Protein AF-A0A5M4EMD3-F1 (afdb_monomer_lite)

Foldseek 3Di:
DDPVVVVVVVVVVVVVVVVVVVVVVVVVVVVVVVVVVVVVVVVVVVVLVVVLVVLVVVLVVPDDPVLQVQQQVAQVSDDPVSNVSLVVSLVSQVVSLVVCCVVCPPVNPVVVSVVSNVVSPPGRHNVRVVVVVVVVVVVD

pLDDT: mean 89.01, std 9.08, range [44.12, 96.5]

Structure (mmCIF, N/CA/C/O backbone):
data_AF-A0A5M4EMD3-F1
#
_entry.id   AF-A0A5M4EMD3-F1
#
loop_
_atom_site.group_PDB
_atom_site.id
_atom_site.type_symbol
_atom_site.label_atom_id
_atom_site.label_alt_id
_atom_site.label_comp_id
_atom_site.label_asym_id
_atom_site.label_entity_id
_atom_site.label_seq_id
_atom_site.pdbx_PDB_ins_code
_atom_site.Cartn_x
_atom_site.Cartn_y
_atom_site.Cartn_z
_atom_site.occupancy
_atom_site.B_iso_or_equiv
_atom_site.auth_seq_id
_atom_site.auth_comp_id
_atom_site.auth_asym_id
_atom_site.auth_atom_id
_atom_site.pdbx_PDB_model_num
ATOM 1 N N . MET A 1 1 ? 32.247 -4.821 -63.453 1.00 60.44 1 MET A N 1
ATOM 2 C CA . MET A 1 1 ? 31.268 -5.041 -62.368 1.00 60.44 1 MET A CA 1
ATOM 3 C C . MET A 1 1 ? 30.077 -4.158 -62.670 1.00 60.44 1 MET A C 1
ATOM 5 O O . MET A 1 1 ? 30.292 -2.987 -62.954 1.00 60.44 1 MET A O 1
ATOM 9 N N . ASP A 1 2 ? 28.880 -4.735 -62.730 1.00 87.31 2 ASP A N 1
ATOM 10 C CA . ASP A 1 2 ? 27.683 -4.034 -63.196 1.00 87.31 2 ASP A CA 1
ATOM 11 C C . ASP A 1 2 ? 27.243 -2.962 -62.186 1.00 87.31 2 ASP A C 1
ATOM 13 O O . ASP A 1 2 ? 27.309 -3.181 -60.972 1.00 87.31 2 ASP A O 1
ATOM 17 N N . ILE A 1 3 ? 26.811 -1.797 -62.668 1.00 88.38 3 ILE A N 1
ATOM 18 C CA . ILE A 1 3 ? 26.471 -0.647 -61.813 1.00 88.38 3 ILE A CA 1
ATOM 19 C C . ILE A 1 3 ? 25.292 -0.961 -60.884 1.00 88.38 3 ILE A C 1
ATOM 21 O O . ILE A 1 3 ? 25.238 -0.486 -59.749 1.00 88.38 3 ILE A O 1
ATOM 25 N N . VAL A 1 4 ? 24.400 -1.843 -61.340 1.00 90.56 4 VAL A N 1
ATOM 26 C CA . VAL A 1 4 ? 23.263 -2.363 -60.574 1.00 90.56 4 VAL A CA 1
ATOM 27 C C . VAL A 1 4 ? 23.733 -3.135 -59.337 1.00 90.56 4 VAL A C 1
ATOM 29 O O . VAL A 1 4 ? 23.180 -2.956 -58.254 1.00 90.56 4 VAL A O 1
ATOM 32 N N . VAL A 1 5 ? 24.795 -3.936 -59.466 1.00 90.25 5 VAL A N 1
ATOM 33 C CA . VAL A 1 5 ? 25.355 -4.724 -58.355 1.00 90.25 5 VAL A CA 1
ATOM 34 C C . VAL A 1 5 ? 25.991 -3.806 -57.310 1.00 90.25 5 VAL A C 1
ATOM 36 O O . VAL A 1 5 ? 25.790 -3.995 -56.113 1.00 90.25 5 VAL A O 1
ATOM 39 N N . ILE A 1 6 ? 26.709 -2.768 -57.750 1.00 91.06 6 ILE A N 1
ATOM 40 C CA . ILE A 1 6 ? 27.308 -1.772 -56.847 1.00 91.06 6 ILE A CA 1
ATOM 41 C C . ILE A 1 6 ? 26.212 -1.019 -56.081 1.00 91.06 6 ILE A C 1
ATOM 43 O O . ILE A 1 6 ? 26.309 -0.872 -54.863 1.00 91.06 6 ILE A O 1
ATOM 47 N N . ALA A 1 7 ?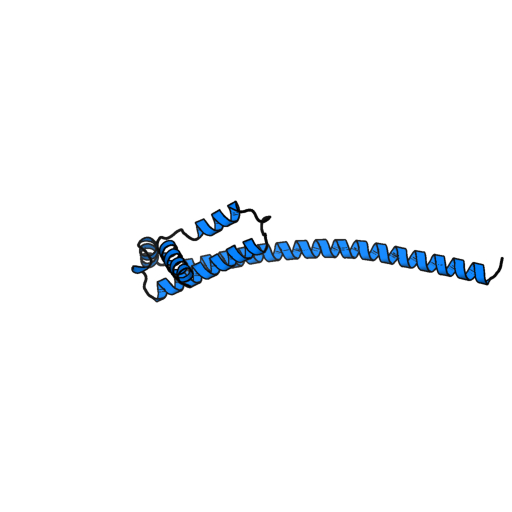 25.151 -0.588 -56.771 1.00 90.94 7 ALA A N 1
ATOM 48 C CA . ALA A 1 7 ? 24.028 0.110 -56.150 1.00 90.94 7 ALA A CA 1
ATOM 49 C C . ALA A 1 7 ? 23.335 -0.752 -55.081 1.00 90.94 7 ALA A C 1
ATOM 51 O O . ALA A 1 7 ? 23.110 -0.281 -53.968 1.00 90.94 7 ALA A O 1
ATOM 52 N N . GLN A 1 8 ? 23.073 -2.029 -55.375 1.00 90.62 8 GLN A N 1
ATOM 53 C CA . GLN A 1 8 ? 22.465 -2.957 -54.416 1.00 90.62 8 GLN A CA 1
ATOM 54 C C . GLN A 1 8 ? 23.337 -3.189 -53.177 1.00 90.62 8 GLN A C 1
ATOM 56 O O . GLN A 1 8 ? 22.811 -3.226 -52.065 1.00 90.62 8 GLN A O 1
ATOM 61 N N . LEU A 1 9 ? 24.660 -3.296 -53.341 1.00 93.38 9 LEU A N 1
ATOM 62 C CA . LEU A 1 9 ? 25.584 -3.428 -52.212 1.00 93.38 9 LEU A CA 1
ATOM 63 C C . LEU A 1 9 ? 25.576 -2.181 -51.320 1.00 93.38 9 LEU A C 1
ATOM 65 O O . LEU A 1 9 ? 25.521 -2.306 -50.098 1.00 93.38 9 LEU A O 1
ATOM 69 N N . VAL A 1 10 ? 25.574 -0.983 -51.913 1.00 94.06 10 VAL A N 1
ATOM 70 C CA . VAL A 1 10 ? 25.502 0.282 -51.162 1.00 94.06 10 VAL A CA 1
ATOM 71 C C . VAL A 1 10 ? 24.170 0.407 -50.423 1.00 94.06 10 VAL A C 1
ATOM 73 O O . VAL A 1 10 ? 24.160 0.759 -49.244 1.00 94.06 10 VAL A O 1
ATOM 76 N N . THR A 1 11 ? 23.050 0.071 -51.068 1.00 94.62 11 THR A N 1
ATOM 77 C CA . THR A 1 11 ? 21.735 0.069 -50.413 1.00 94.62 11 THR A CA 1
ATOM 78 C C . THR A 1 11 ? 21.680 -0.945 -49.272 1.00 94.62 11 THR A C 1
ATOM 80 O O . THR A 1 11 ? 21.245 -0.592 -48.180 1.00 94.62 11 THR A O 1
ATOM 83 N N . GLY A 1 12 ? 22.178 -2.169 -49.476 1.00 92.75 12 GLY A N 1
ATOM 84 C CA . GLY A 1 12 ? 22.233 -3.192 -48.430 1.00 92.75 12 GLY A CA 1
ATOM 85 C C . GLY A 1 12 ? 23.077 -2.759 -47.229 1.00 92.75 12 GLY A C 1
ATOM 86 O O . GLY A 1 12 ? 22.644 -2.905 -46.086 1.00 92.75 12 GLY A O 1
ATOM 87 N N . LEU A 1 13 ? 24.240 -2.146 -47.474 1.00 95.75 13 LEU A N 1
ATOM 88 C CA . LEU A 1 13 ? 25.080 -1.573 -46.418 1.00 95.75 13 LEU A CA 1
ATOM 89 C C . LEU A 1 13 ? 24.359 -0.450 -45.666 1.00 95.75 13 LEU A C 1
ATOM 91 O O . LEU A 1 13 ? 24.367 -0.441 -44.436 1.00 95.75 13 LEU A O 1
ATOM 95 N N . ALA A 1 14 ? 23.687 0.459 -46.377 1.00 94.75 14 ALA A N 1
ATOM 96 C CA . ALA A 1 14 ? 22.910 1.527 -45.753 1.00 94.75 14 ALA A CA 1
ATOM 97 C C . ALA A 1 14 ? 21.784 0.967 -44.866 1.00 94.75 14 ALA A C 1
ATOM 99 O O . ALA A 1 14 ? 21.612 1.413 -43.731 1.00 94.75 14 ALA A O 1
ATOM 100 N N . THR A 1 15 ? 21.063 -0.058 -45.333 1.00 96.12 15 THR A N 1
ATOM 101 C CA . THR A 1 15 ? 20.029 -0.735 -44.540 1.00 96.12 15 THR A CA 1
ATOM 102 C C . THR A 1 15 ? 20.608 -1.382 -43.283 1.00 96.12 15 THR A C 1
ATOM 104 O O . THR A 1 15 ? 20.030 -1.230 -42.209 1.00 96.12 15 THR A O 1
ATOM 107 N N . LEU A 1 16 ? 21.759 -2.056 -43.378 1.00 95.44 16 LEU A N 1
ATOM 108 C CA . LEU A 1 16 ? 22.410 -2.682 -42.222 1.00 95.44 16 LEU A CA 1
ATOM 109 C C . LEU A 1 16 ? 22.864 -1.657 -41.178 1.00 95.44 16 LEU A C 1
ATOM 111 O O . LEU A 1 16 ? 22.698 -1.891 -39.979 1.00 95.44 16 LEU A O 1
ATOM 115 N N . VAL A 1 17 ? 23.393 -0.512 -41.615 1.00 96.38 17 VAL A N 1
ATOM 116 C CA . VAL A 1 17 ? 23.772 0.583 -40.709 1.00 96.38 17 VAL A CA 1
ATOM 117 C C . VAL A 1 17 ? 22.544 1.108 -39.966 1.00 96.38 17 VAL A C 1
ATOM 119 O O . VAL A 1 17 ? 22.559 1.185 -38.737 1.00 96.38 17 VAL A O 1
ATOM 122 N N . VAL A 1 18 ? 21.457 1.405 -40.685 1.00 96.44 18 VAL A N 1
ATOM 123 C CA . VAL A 1 18 ? 20.213 1.894 -40.070 1.00 96.44 18 VAL A CA 1
ATOM 124 C C . VAL A 1 18 ? 19.632 0.858 -39.106 1.00 96.44 18 VAL A C 1
ATOM 126 O O . VAL A 1 18 ? 19.304 1.198 -37.971 1.00 96.44 18 VAL A O 1
ATOM 129 N N . ALA A 1 19 ? 19.566 -0.414 -39.508 1.00 96.50 19 ALA A N 1
ATOM 130 C CA . ALA A 1 19 ? 19.085 -1.496 -38.652 1.00 96.50 19 ALA A CA 1
ATOM 131 C C . ALA A 1 19 ? 19.918 -1.631 -37.366 1.00 96.50 19 ALA A C 1
ATOM 133 O O . ALA A 1 19 ? 19.358 -1.794 -36.282 1.00 96.50 19 ALA A O 1
ATOM 134 N N . SER A 1 20 ? 21.243 -1.497 -37.462 1.00 95.56 20 SER A N 1
ATOM 135 C CA . SER A 1 20 ? 22.139 -1.555 -36.299 1.00 95.56 20 SER A CA 1
ATOM 136 C C . SER A 1 20 ? 21.871 -0.410 -35.316 1.00 95.56 20 SER A C 1
ATOM 138 O O . SER A 1 20 ? 21.806 -0.633 -34.106 1.00 95.56 20 SER A O 1
ATOM 140 N N . ILE A 1 21 ? 21.647 0.806 -35.828 1.00 96.38 21 ILE A N 1
ATOM 141 C CA . ILE A 1 21 ? 21.289 1.971 -35.007 1.00 96.38 21 ILE A CA 1
ATOM 142 C C . ILE A 1 21 ? 19.936 1.753 -34.320 1.00 96.38 21 ILE A C 1
ATOM 144 O O . ILE A 1 21 ? 19.814 2.018 -33.125 1.00 96.38 21 ILE A O 1
ATOM 148 N N . LEU A 1 22 ? 18.935 1.225 -35.030 1.00 95.88 22 LEU A N 1
ATOM 149 C CA . LEU A 1 22 ? 17.616 0.935 -34.456 1.00 95.88 22 LEU A CA 1
ATOM 150 C C . LEU A 1 22 ? 17.698 -0.098 -33.324 1.00 95.88 22 LEU A C 1
ATOM 152 O O . LEU A 1 22 ? 17.097 0.095 -32.268 1.00 95.88 22 LEU A O 1
ATOM 156 N N . ILE A 1 23 ? 18.478 -1.170 -33.499 1.00 96.00 23 ILE A N 1
ATOM 157 C CA . ILE A 1 23 ? 18.707 -2.177 -32.449 1.00 96.00 23 ILE A CA 1
ATOM 158 C C . ILE A 1 23 ? 19.357 -1.542 -31.217 1.00 96.00 23 ILE A C 1
ATOM 160 O O . ILE A 1 23 ? 18.956 -1.811 -30.077 1.00 96.00 23 ILE A O 1
ATOM 164 N N . TRP A 1 24 ? 20.332 -0.661 -31.432 1.00 95.12 24 TRP A N 1
ATOM 165 C CA . TRP A 1 24 ? 20.964 0.065 -30.340 1.00 95.12 24 TRP A CA 1
ATOM 166 C C . TRP A 1 24 ? 19.967 0.982 -29.614 1.00 95.12 24 TRP A C 1
ATOM 168 O O . TRP A 1 24 ? 19.884 0.942 -28.383 1.00 95.12 24 TRP A O 1
ATOM 178 N N . GLN A 1 25 ? 19.146 1.733 -30.352 1.00 94.25 25 GLN A N 1
ATOM 179 C CA . GLN A 1 25 ? 18.097 2.584 -29.783 1.00 94.25 25 GLN A CA 1
ATOM 180 C C . GLN A 1 25 ? 17.088 1.777 -28.957 1.00 94.25 25 GLN A C 1
ATOM 182 O O . GLN A 1 25 ? 16.800 2.157 -27.823 1.00 94.25 25 GLN A O 1
ATOM 187 N N . MET A 1 26 ? 16.618 0.631 -29.461 1.00 94.69 26 MET A N 1
ATOM 188 C CA . MET A 1 26 ? 15.721 -0.264 -28.716 1.00 94.69 26 MET A CA 1
ATOM 189 C C . MET A 1 26 ? 16.359 -0.763 -27.414 1.00 94.69 26 MET A C 1
ATOM 191 O O . MET A 1 26 ? 15.697 -0.836 -26.380 1.00 94.69 26 MET A O 1
ATOM 195 N N . THR A 1 27 ? 17.662 -1.055 -27.431 1.00 93.94 27 THR A N 1
ATOM 196 C CA . THR A 1 27 ? 18.393 -1.488 -26.230 1.00 93.94 27 THR A CA 1
ATOM 197 C C . THR A 1 27 ? 18.448 -0.389 -25.168 1.00 93.94 27 THR A C 1
ATOM 199 O O . THR A 1 27 ? 18.290 -0.674 -23.980 1.00 93.94 27 THR A O 1
ATOM 202 N N . ILE A 1 28 ? 18.654 0.867 -25.575 1.00 94.06 28 ILE A N 1
ATOM 203 C CA . ILE A 1 28 ? 18.628 2.013 -24.654 1.00 94.06 28 ILE A CA 1
ATOM 204 C C . ILE A 1 28 ? 17.209 2.226 -24.115 1.00 94.06 28 ILE A C 1
ATOM 206 O O . ILE A 1 28 ? 17.038 2.328 -22.903 1.00 94.06 28 ILE A O 1
ATOM 210 N N . GLN A 1 29 ? 16.197 2.224 -24.987 1.00 91.44 29 GLN A N 1
ATOM 211 C CA . GLN A 1 29 ? 14.796 2.412 -24.595 1.00 91.44 29 GLN A CA 1
ATOM 212 C C . GLN A 1 29 ? 14.332 1.360 -23.589 1.00 91.44 29 GLN A C 1
ATOM 214 O O . GLN A 1 29 ? 13.679 1.706 -22.609 1.00 91.44 29 GLN A O 1
ATOM 219 N N . LYS A 1 30 ? 14.724 0.093 -23.779 1.00 93.94 30 LYS A N 1
ATOM 220 C CA . LYS A 1 30 ? 14.418 -0.979 -22.827 1.00 93.94 30 LYS A CA 1
ATOM 221 C C . LYS A 1 30 ? 14.988 -0.681 -21.439 1.00 93.94 30 LYS A C 1
ATOM 223 O O . LYS A 1 30 ? 14.265 -0.783 -20.459 1.00 93.94 30 LYS A O 1
ATOM 228 N N . LYS A 1 31 ? 16.248 -0.240 -21.356 1.00 93.38 31 LYS A N 1
ATOM 229 C CA . LYS A 1 31 ? 16.863 0.139 -20.073 1.00 93.38 31 LYS A CA 1
ATOM 230 C C . LYS A 1 31 ? 16.138 1.313 -19.416 1.00 93.38 31 LYS A C 1
ATOM 232 O O . LYS A 1 31 ? 15.915 1.283 -18.213 1.00 93.38 31 LYS A O 1
ATOM 237 N N . THR A 1 32 ? 15.769 2.334 -20.189 1.00 93.31 32 THR A N 1
ATOM 238 C CA . THR A 1 32 ? 15.001 3.476 -19.673 1.00 93.31 32 THR A CA 1
ATOM 239 C C . THR A 1 32 ? 13.629 3.044 -19.162 1.00 93.31 32 THR A C 1
ATOM 241 O O . THR A 1 32 ? 13.211 3.506 -18.106 1.00 93.31 32 THR A O 1
ATOM 244 N N . LEU A 1 33 ? 12.954 2.135 -19.868 1.00 93.25 33 LEU A N 1
ATOM 245 C CA . LEU A 1 33 ? 11.670 1.584 -19.444 1.00 93.25 33 LEU A CA 1
ATOM 246 C C . LEU A 1 33 ? 11.801 0.763 -18.157 1.00 93.25 33 LEU A C 1
ATOM 248 O O . LEU A 1 33 ? 10.987 0.929 -17.257 1.00 93.25 33 LEU A O 1
ATOM 252 N N . ASP A 1 34 ? 12.839 -0.068 -18.041 1.00 93.56 34 ASP A N 1
ATOM 253 C CA . ASP A 1 34 ? 13.100 -0.862 -16.835 1.00 93.56 34 ASP A CA 1
ATOM 254 C C . ASP A 1 34 ? 13.349 0.041 -15.612 1.00 93.56 34 ASP A C 1
ATOM 256 O O . ASP A 1 34 ? 12.837 -0.225 -14.522 1.00 93.56 34 ASP A O 1
ATOM 260 N N . VAL A 1 35 ? 14.095 1.138 -15.793 1.00 92.88 35 VAL A N 1
ATOM 261 C CA . VAL A 1 35 ? 14.298 2.154 -14.746 1.00 92.88 35 VAL A CA 1
ATOM 262 C C . VAL A 1 35 ? 12.979 2.842 -14.397 1.00 92.88 35 VAL A C 1
ATOM 264 O O . VAL A 1 35 ? 12.620 2.882 -13.227 1.00 92.88 35 VAL A O 1
ATOM 267 N N . ALA A 1 36 ? 12.214 3.298 -15.392 1.00 90.94 36 ALA A N 1
ATOM 268 C CA . ALA A 1 36 ? 10.930 3.959 -15.165 1.00 90.94 36 ALA A CA 1
ATOM 269 C C . ALA A 1 36 ? 9.912 3.045 -14.461 1.00 90.94 36 ALA A C 1
ATOM 271 O O . ALA A 1 36 ? 9.175 3.498 -13.589 1.00 90.94 36 ALA A O 1
ATOM 272 N N . HIS A 1 37 ? 9.888 1.752 -14.795 1.00 90.31 37 HIS A N 1
ATOM 273 C CA . HIS A 1 37 ? 9.071 0.761 -14.096 1.00 90.31 37 HIS A CA 1
ATOM 274 C C . HIS A 1 37 ? 9.484 0.616 -12.631 1.00 90.31 37 HIS A C 1
ATOM 276 O O . HIS A 1 37 ? 8.623 0.590 -11.753 1.00 90.31 37 HIS A O 1
ATOM 282 N N . LYS A 1 38 ? 10.791 0.535 -12.358 1.00 89.19 38 LYS A N 1
ATOM 283 C CA . LYS A 1 38 ? 11.304 0.439 -10.989 1.00 89.19 38 LYS A CA 1
ATOM 284 C C . LYS A 1 38 ? 10.992 1.695 -10.174 1.00 89.19 38 LYS A C 1
ATOM 286 O O . LYS A 1 38 ? 10.607 1.580 -9.014 1.00 89.19 38 LYS A O 1
ATOM 291 N N . ASP A 1 39 ? 11.146 2.871 -10.770 1.00 91.19 39 ASP A N 1
ATOM 292 C CA . ASP A 1 39 ? 10.846 4.140 -10.109 1.00 91.19 39 ASP A CA 1
ATOM 293 C C . ASP A 1 39 ? 9.349 4.262 -9.814 1.00 91.19 39 ASP A C 1
ATOM 295 O O . ASP A 1 39 ? 8.976 4.555 -8.681 1.00 91.19 39 ASP A O 1
ATOM 299 N N . ALA A 1 40 ? 8.490 3.906 -10.774 1.00 88.69 40 ALA A N 1
ATOM 300 C CA . ALA A 1 40 ? 7.048 3.866 -10.556 1.00 88.69 40 ALA A CA 1
ATOM 301 C C . ALA A 1 40 ? 6.665 2.919 -9.406 1.00 88.69 40 ALA A C 1
ATOM 303 O O . ALA A 1 40 ? 5.849 3.278 -8.558 1.00 88.69 40 ALA A O 1
ATOM 304 N N . ASP A 1 41 ? 7.262 1.725 -9.330 1.00 87.81 41 ASP A N 1
ATOM 305 C CA . ASP A 1 41 ? 6.974 0.787 -8.239 1.00 87.81 41 ASP A CA 1
ATOM 306 C C . ASP A 1 41 ? 7.444 1.304 -6.866 1.00 87.81 41 ASP A C 1
ATOM 308 O O . ASP A 1 41 ? 6.753 1.130 -5.853 1.00 87.81 41 ASP A O 1
ATOM 312 N N . ASN A 1 42 ? 8.585 1.996 -6.820 1.00 86.38 42 ASN A N 1
ATOM 313 C CA . ASN A 1 42 ? 9.059 2.659 -5.606 1.00 86.38 42 ASN A CA 1
ATOM 314 C C . ASN A 1 42 ? 8.107 3.782 -5.173 1.00 86.38 42 ASN A C 1
ATOM 316 O O . ASN A 1 42 ? 7.709 3.823 -4.006 1.00 86.38 42 ASN A O 1
ATOM 320 N N . ASP A 1 43 ? 7.693 4.645 -6.101 1.00 90.38 43 ASP A N 1
ATOM 321 C CA . ASP A 1 43 ? 6.771 5.750 -5.828 1.00 90.38 43 ASP A CA 1
ATOM 322 C C . ASP A 1 43 ? 5.424 5.234 -5.312 1.00 90.38 43 ASP A C 1
ATOM 324 O O . ASP A 1 43 ? 4.922 5.705 -4.286 1.00 90.38 43 ASP A O 1
ATOM 328 N N . PHE A 1 44 ? 4.876 4.190 -5.943 1.00 87.44 44 PHE A N 1
ATOM 329 C CA . PHE A 1 44 ? 3.666 3.531 -5.452 1.00 87.44 44 PHE A CA 1
ATOM 330 C C . PHE A 1 44 ? 3.859 2.924 -4.058 1.00 87.44 44 PHE A C 1
ATOM 332 O O . PHE A 1 44 ? 2.961 3.027 -3.220 1.00 87.44 44 PHE A O 1
ATOM 339 N N . SER A 1 45 ? 5.016 2.314 -3.776 1.00 86.88 45 SER A N 1
ATOM 340 C CA . SER A 1 45 ? 5.319 1.767 -2.443 1.00 86.88 45 SER A CA 1
ATOM 341 C C . SER A 1 45 ? 5.305 2.860 -1.371 1.00 86.88 45 SER A C 1
ATOM 343 O O . SER A 1 45 ? 4.707 2.684 -0.307 1.00 86.88 45 SER A O 1
ATOM 345 N N . VAL A 1 46 ? 5.926 4.008 -1.655 1.00 88.25 46 VAL A N 1
ATOM 346 C CA . VAL A 1 46 ? 5.951 5.161 -0.744 1.00 88.25 46 VAL A CA 1
ATOM 347 C C . VAL A 1 46 ? 4.547 5.731 -0.553 1.00 88.25 46 VAL A C 1
ATOM 349 O O . VAL A 1 46 ? 4.142 6.001 0.582 1.00 88.25 46 VAL A O 1
ATOM 352 N N . GLN A 1 47 ? 3.774 5.857 -1.634 1.00 90.75 47 GLN A N 1
ATOM 353 C CA . GLN A 1 47 ? 2.396 6.335 -1.572 1.00 90.75 47 GLN A CA 1
ATOM 354 C C . GLN A 1 47 ? 1.527 5.430 -0.689 1.00 90.75 47 GLN A C 1
ATOM 356 O O . GLN A 1 47 ? 0.834 5.929 0.193 1.00 90.75 47 GLN A O 1
ATOM 361 N N . ILE A 1 48 ? 1.612 4.106 -0.848 1.00 88.31 48 ILE A N 1
ATOM 362 C CA . ILE A 1 48 ? 0.857 3.144 -0.027 1.00 88.31 48 ILE A CA 1
ATOM 363 C C . ILE A 1 48 ? 1.178 3.301 1.465 1.00 88.31 48 ILE A C 1
ATOM 365 O O . ILE A 1 48 ? 0.271 3.299 2.302 1.00 88.31 48 ILE A O 1
ATOM 369 N N . ILE A 1 49 ? 2.456 3.474 1.813 1.00 88.38 49 ILE A N 1
ATOM 370 C CA . ILE A 1 49 ? 2.871 3.716 3.201 1.00 88.38 49 ILE A CA 1
ATOM 371 C C . ILE A 1 49 ? 2.300 5.046 3.711 1.00 88.38 49 ILE A C 1
ATOM 373 O O . ILE A 1 49 ? 1.826 5.117 4.849 1.00 88.38 49 ILE A O 1
ATOM 377 N N . SER A 1 50 ? 2.314 6.090 2.879 1.00 91.94 50 SER A N 1
ATOM 378 C CA . SER A 1 50 ? 1.733 7.394 3.213 1.00 91.94 50 SER A CA 1
ATOM 379 C C . SER A 1 50 ? 0.233 7.291 3.504 1.00 91.94 50 SER A C 1
ATOM 381 O O . SER A 1 50 ? -0.209 7.737 4.565 1.00 91.94 50 SER A O 1
ATOM 383 N N . GLU A 1 51 ? -0.527 6.623 2.632 1.00 90.94 51 GLU A N 1
ATOM 384 C CA . GLU A 1 51 ? -1.972 6.402 2.788 1.00 90.94 51 GLU A CA 1
ATOM 385 C C . GLU A 1 51 ? -2.291 5.574 4.039 1.00 90.94 51 GLU A C 1
ATOM 387 O O . GLU A 1 51 ? -3.167 5.930 4.833 1.00 90.94 51 GLU A O 1
ATOM 392 N N . ARG A 1 52 ? -1.518 4.508 4.290 1.00 89.88 52 ARG A N 1
ATOM 393 C CA . ARG A 1 52 ? -1.639 3.699 5.513 1.00 89.88 52 ARG A CA 1
ATOM 394 C C . ARG A 1 52 ? -1.448 4.551 6.766 1.00 89.88 52 ARG A C 1
ATOM 396 O O . ARG A 1 52 ? -2.216 4.443 7.723 1.00 89.88 52 ARG A O 1
ATOM 403 N N . ASN A 1 53 ? -0.428 5.404 6.771 1.00 91.31 53 ASN A N 1
ATOM 404 C CA . ASN A 1 53 ? -0.151 6.290 7.896 1.00 91.31 53 ASN A CA 1
ATOM 405 C C . ASN A 1 53 ? -1.206 7.394 8.035 1.00 91.31 53 ASN A C 1
ATOM 407 O O . ASN A 1 53 ? -1.559 7.746 9.158 1.00 91.31 53 ASN A O 1
ATOM 411 N N . ALA A 1 54 ? -1.737 7.917 6.929 1.00 93.44 54 ALA A N 1
ATOM 412 C CA . ALA A 1 54 ? -2.824 8.890 6.944 1.00 93.44 54 ALA A CA 1
ATOM 413 C C . ALA A 1 54 ? -4.093 8.301 7.571 1.00 93.44 54 ALA A C 1
ATOM 415 O O . ALA A 1 54 ? -4.681 8.927 8.450 1.00 93.44 54 ALA A O 1
ATOM 416 N N . MET A 1 55 ? -4.455 7.068 7.205 1.00 92.12 55 MET A N 1
ATOM 417 C CA . MET A 1 55 ? -5.605 6.369 7.780 1.00 92.12 55 MET A CA 1
ATOM 418 C C . MET A 1 55 ? -5.437 6.097 9.279 1.00 92.12 55 MET A C 1
ATOM 420 O O . MET A 1 55 ? -6.379 6.276 10.049 1.00 92.12 55 MET A O 1
ATOM 424 N N . ARG A 1 56 ? -4.226 5.719 9.710 1.00 90.50 56 ARG A N 1
ATOM 425 C CA . ARG A 1 56 ? -3.902 5.551 11.136 1.00 90.50 56 ARG A CA 1
ATOM 426 C C . ARG A 1 56 ? -4.001 6.861 11.907 1.00 90.50 56 ARG A C 1
ATOM 428 O O . ARG A 1 56 ? -4.633 6.880 12.955 1.00 90.50 56 ARG A O 1
ATOM 435 N N . ARG A 1 57 ? -3.418 7.947 11.385 1.00 93.69 57 ARG A N 1
ATOM 436 C CA . ARG A 1 57 ? -3.515 9.280 12.003 1.00 93.69 57 ARG A CA 1
ATOM 437 C C . ARG A 1 57 ? -4.967 9.718 12.129 1.00 93.69 57 ARG A C 1
ATOM 439 O O . ARG A 1 57 ? -5.397 10.039 13.224 1.00 93.69 57 ARG A O 1
ATOM 446 N N . TRP A 1 58 ? -5.732 9.616 11.042 1.00 94.75 58 TRP A N 1
ATOM 447 C CA . TRP A 1 58 ? -7.154 9.946 11.048 1.00 94.75 58 TRP A CA 1
ATOM 448 C C . TRP A 1 58 ? -7.925 9.163 12.115 1.00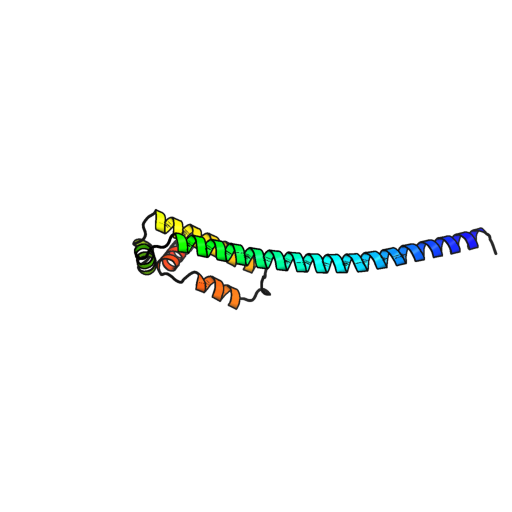 94.75 58 TRP A C 1
ATOM 450 O O . TRP A 1 58 ? -8.755 9.745 12.803 1.00 94.75 58 TRP A O 1
ATOM 460 N N . PHE A 1 59 ? -7.650 7.863 12.273 1.00 92.88 59 PHE A N 1
ATOM 461 C CA . PHE A 1 59 ? -8.318 7.052 13.287 1.00 92.88 59 PHE A CA 1
ATOM 462 C C . PHE A 1 59 ? -7.933 7.487 14.703 1.00 92.88 59 PHE A C 1
ATOM 464 O O . PHE A 1 59 ? -8.822 7.704 15.521 1.00 92.88 59 PHE A O 1
ATOM 471 N N . VAL A 1 60 ? -6.638 7.692 14.966 1.00 91.44 60 VAL A N 1
ATOM 472 C CA . VAL A 1 60 ? -6.131 8.177 16.261 1.00 91.44 60 VAL A CA 1
ATOM 473 C C . VAL A 1 60 ? -6.709 9.548 16.617 1.00 91.44 60 VAL A C 1
ATOM 475 O O . VAL A 1 60 ? -7.120 9.741 17.754 1.00 91.44 60 VAL A O 1
ATOM 478 N N . ASP A 1 61 ? -6.848 10.460 15.653 1.00 93.44 61 ASP A N 1
ATOM 479 C CA . ASP A 1 61 ? -7.452 11.785 15.865 1.00 93.44 61 ASP A CA 1
ATOM 480 C C . ASP A 1 61 ? -8.939 11.713 16.261 1.00 93.44 61 ASP A C 1
ATOM 482 O O . ASP A 1 61 ? -9.499 12.679 16.784 1.00 93.44 61 ASP A O 1
ATOM 486 N N . LYS A 1 62 ? -9.612 10.586 15.991 1.00 90.94 62 LYS A N 1
ATOM 487 C CA . LYS A 1 62 ? -10.982 10.327 16.461 1.00 90.94 62 LYS A CA 1
ATOM 488 C C . LYS A 1 62 ? -11.028 9.670 17.832 1.00 90.94 62 LYS A C 1
ATOM 490 O O . LYS A 1 62 ? -12.095 9.682 18.447 1.00 90.94 62 LYS A O 1
ATOM 495 N N . LEU A 1 63 ? -9.922 9.103 18.308 1.00 90.62 63 LEU A N 1
ATOM 496 C CA . LEU A 1 63 ? -9.871 8.466 19.613 1.00 90.62 63 LEU A CA 1
ATOM 497 C C . LEU A 1 63 ? -9.901 9.519 20.720 1.00 90.62 63 LEU A C 1
ATOM 499 O O . LEU A 1 63 ? -9.236 10.551 20.678 1.00 90.62 63 LEU A O 1
ATOM 503 N N . ASN A 1 64 ? -10.682 9.219 21.746 1.00 91.94 64 ASN A N 1
ATOM 504 C CA . ASN A 1 64 ? -10.593 9.847 23.054 1.00 91.94 64 ASN A CA 1
ATOM 505 C C . ASN A 1 64 ? -10.460 8.725 24.100 1.00 91.94 64 ASN A C 1
ATOM 507 O O . ASN A 1 64 ? -10.805 7.582 23.787 1.00 91.94 64 ASN A O 1
ATOM 511 N N . PRO A 1 65 ? -9.989 9.011 25.328 1.00 92.38 65 PRO A N 1
ATOM 512 C CA . PRO A 1 65 ? -9.740 7.967 26.324 1.00 92.38 65 PRO A CA 1
ATOM 513 C C . PRO A 1 65 ? -10.959 7.089 26.643 1.00 92.38 65 PRO A C 1
ATOM 515 O O . PRO A 1 65 ? -10.807 5.916 26.974 1.00 92.38 65 PRO A O 1
ATOM 518 N N . ASP A 1 66 ? -12.175 7.630 26.536 1.00 93.00 66 ASP A N 1
ATOM 519 C CA . ASP A 1 66 ? -13.397 6.860 26.776 1.00 93.00 66 ASP A CA 1
ATOM 520 C C . ASP A 1 66 ? -13.755 5.968 25.583 1.00 93.00 66 ASP A C 1
ATOM 522 O O . ASP A 1 66 ? -14.196 4.836 25.770 1.00 93.00 66 ASP A O 1
ATOM 526 N N . PHE A 1 67 ? -13.536 6.451 24.359 1.00 92.06 67 PHE A N 1
ATOM 527 C CA . PHE A 1 67 ? -13.709 5.670 23.139 1.00 92.06 67 PHE A CA 1
ATOM 528 C C . PHE A 1 67 ? -12.687 4.528 23.080 1.00 92.06 67 PHE A C 1
ATOM 530 O O . PHE A 1 67 ? -13.066 3.391 22.817 1.00 92.06 67 PHE A O 1
ATOM 537 N N . GLU A 1 68 ? -11.422 4.782 23.414 1.00 91.69 68 GLU A N 1
ATOM 538 C CA . GLU A 1 68 ? -10.390 3.740 23.483 1.00 91.69 68 GLU A CA 1
ATOM 539 C C . GLU A 1 68 ? -10.773 2.625 24.470 1.00 91.69 68 GLU A C 1
ATOM 541 O O . GLU A 1 68 ? -10.764 1.447 24.114 1.00 91.69 68 GLU A O 1
ATOM 546 N N . LYS A 1 69 ? -11.256 2.982 25.667 1.00 93.56 69 LYS A N 1
ATOM 547 C CA . LYS A 1 69 ? -11.767 1.992 26.632 1.00 93.56 69 LYS A CA 1
ATOM 548 C C . LYS A 1 69 ? -12.944 1.180 26.088 1.00 93.56 69 LYS A C 1
ATOM 550 O O . LYS A 1 69 ? -13.011 -0.023 26.335 1.00 93.56 69 LYS A O 1
ATOM 555 N N . ARG A 1 70 ? -13.870 1.813 25.357 1.00 93.75 70 ARG A N 1
ATOM 556 C CA . ARG A 1 70 ? -14.997 1.107 24.721 1.00 93.75 70 ARG A CA 1
ATOM 557 C C . ARG A 1 70 ? -14.541 0.183 23.585 1.00 93.75 70 ARG A C 1
ATOM 559 O O . ARG A 1 70 ? -15.086 -0.905 23.417 1.00 93.75 70 ARG A O 1
ATOM 566 N N . LEU A 1 71 ? -13.520 0.575 22.820 1.00 93.19 71 LEU A N 1
ATOM 567 C CA . LEU A 1 71 ? -12.921 -0.285 21.792 1.00 93.19 71 LEU A CA 1
ATOM 568 C C . LEU A 1 71 ? -12.364 -1.580 22.398 1.00 93.19 71 LEU A C 1
ATOM 570 O O . LEU A 1 71 ? -12.518 -2.655 21.807 1.00 93.19 71 LEU A O 1
ATOM 574 N N . ASP A 1 72 ? -11.768 -1.488 23.585 1.00 92.75 72 ASP A N 1
ATOM 575 C CA . ASP A 1 72 ? -11.248 -2.642 24.321 1.00 92.75 72 ASP A CA 1
ATOM 576 C C . ASP A 1 72 ? -12.347 -3.483 24.985 1.00 92.75 72 ASP A C 1
ATOM 578 O O . ASP A 1 72 ? -12.208 -4.707 25.095 1.00 92.75 72 ASP A O 1
ATOM 582 N N . SER A 1 73 ? -13.462 -2.873 25.395 1.00 92.50 73 SER A N 1
ATOM 583 C CA . SER A 1 73 ? -14.573 -3.596 26.025 1.00 92.50 73 SER A CA 1
ATOM 584 C C . SER A 1 73 ? -15.391 -4.414 25.015 1.00 92.50 73 SER A C 1
ATOM 586 O O . SER A 1 73 ? -15.760 -5.563 25.309 1.00 92.50 73 SER A O 1
ATOM 588 N N . GLY A 1 74 ? -15.560 -3.904 23.790 1.00 91.44 74 GLY A N 1
ATOM 589 C CA . GLY A 1 74 ? -16.099 -4.642 22.647 1.00 91.44 74 GLY A CA 1
ATOM 590 C C . GLY A 1 74 ? -17.056 -3.828 21.776 1.00 91.44 74 GLY A C 1
ATOM 591 O O . GLY A 1 74 ? -17.450 -2.714 22.104 1.00 91.44 74 GLY A O 1
ATOM 592 N N . LEU A 1 75 ? -17.475 -4.413 20.648 1.00 91.06 75 LEU A N 1
ATOM 593 C CA . LEU A 1 75 ? -18.287 -3.712 19.637 1.00 91.06 75 LEU A CA 1
ATOM 594 C C . LEU A 1 75 ? -19.643 -3.223 20.175 1.00 91.06 75 LEU A C 1
ATOM 596 O O . LEU A 1 75 ? -20.148 -2.205 19.724 1.00 91.06 75 LEU A O 1
ATOM 600 N N . LYS A 1 76 ? -20.229 -3.937 21.142 1.00 92.06 76 LYS A N 1
ATOM 601 C CA . LYS A 1 76 ? -21.550 -3.613 21.711 1.00 92.06 76 LYS A CA 1
ATOM 602 C C . LYS A 1 76 ? -21.566 -2.337 22.543 1.00 92.06 76 LYS A C 1
ATOM 604 O O . LYS A 1 76 ? -22.630 -1.752 22.712 1.00 92.06 76 LYS A O 1
ATOM 609 N N . ASP A 1 77 ? -20.414 -1.954 23.079 1.00 92.25 77 ASP A N 1
ATOM 610 C CA . ASP A 1 77 ? -20.298 -0.793 23.954 1.00 92.25 77 ASP A CA 1
ATOM 611 C C . ASP A 1 77 ? -20.057 0.489 23.152 1.00 92.25 77 ASP A C 1
ATOM 613 O O . ASP A 1 77 ? -20.114 1.581 23.712 1.00 92.25 77 ASP A O 1
ATOM 617 N N . LEU A 1 78 ? -19.808 0.367 21.844 1.00 92.56 78 LEU A N 1
ATOM 618 C CA . LEU A 1 78 ? -19.622 1.487 20.937 1.00 92.56 78 LEU A CA 1
ATOM 619 C C . LEU A 1 78 ? -20.960 2.138 20.591 1.00 92.56 78 LEU A C 1
ATOM 621 O O . LEU A 1 78 ? -21.949 1.472 20.280 1.00 92.56 78 LEU A O 1
ATOM 625 N N . SER A 1 79 ? -20.960 3.466 20.545 1.00 93.44 79 SER A N 1
ATOM 626 C CA . SER A 1 79 ? -22.038 4.212 19.900 1.00 93.44 79 SER A CA 1
ATOM 627 C C . SER A 1 79 ? -22.094 3.909 18.397 1.00 93.44 79 SER A C 1
ATOM 629 O O . SER A 1 79 ? -21.152 3.379 17.800 1.00 93.44 79 SER A O 1
ATOM 631 N N . GLU A 1 80 ? -23.194 4.283 17.746 1.00 91.81 80 GLU A N 1
ATOM 632 C CA . GLU A 1 80 ? -23.345 4.121 16.295 1.00 91.81 80 GLU A CA 1
ATOM 633 C C . GLU A 1 80 ? -22.233 4.845 15.517 1.00 91.81 80 GLU A C 1
ATOM 635 O O . GLU A 1 80 ? -21.635 4.279 14.600 1.00 91.81 80 GLU A O 1
ATOM 640 N N . PHE A 1 81 ? -21.897 6.072 15.925 1.00 91.62 81 PHE A N 1
ATOM 641 C CA . PHE A 1 81 ? -20.828 6.855 15.306 1.00 91.62 81 PHE A CA 1
ATOM 642 C C . PHE A 1 81 ? -19.458 6.177 15.446 1.00 91.62 81 PHE A C 1
ATOM 644 O O . PHE A 1 81 ? -18.694 6.093 14.481 1.00 91.62 81 PHE A O 1
ATOM 651 N N . GLU A 1 82 ? -19.151 5.665 16.634 1.00 93.69 82 GLU A N 1
ATOM 652 C CA . GLU A 1 82 ? -17.894 4.969 16.910 1.00 93.69 82 GLU A CA 1
ATOM 653 C C . GLU A 1 82 ? -17.801 3.641 16.158 1.00 93.69 82 GLU A C 1
ATOM 655 O O . GLU A 1 82 ? -16.764 3.331 15.573 1.00 93.69 82 GLU A O 1
ATOM 660 N N . SER A 1 83 ? -18.906 2.897 16.093 1.00 92.94 83 SER A N 1
ATOM 661 C CA . SER A 1 83 ? -19.011 1.661 15.314 1.00 92.94 83 SER A CA 1
ATOM 662 C C . SER A 1 83 ? -18.777 1.921 13.828 1.00 92.94 83 SER A C 1
ATOM 664 O O . SER A 1 83 ? -18.048 1.178 13.170 1.00 92.94 83 SER A O 1
ATOM 666 N N . ASN A 1 84 ? -19.349 3.001 13.288 1.00 92.19 84 ASN A N 1
ATOM 667 C CA . ASN A 1 84 ? -19.157 3.368 11.890 1.00 92.19 84 ASN A CA 1
ATOM 668 C C . ASN A 1 84 ? -17.721 3.859 11.625 1.00 92.19 84 ASN A C 1
ATOM 670 O O . ASN A 1 84 ? -17.118 3.506 10.612 1.00 92.19 84 ASN A O 1
ATOM 674 N N . THR A 1 85 ? -17.130 4.598 12.569 1.00 93.38 85 THR A N 1
ATOM 675 C CA . THR A 1 85 ? -15.719 5.021 12.524 1.00 93.38 85 THR A CA 1
ATOM 676 C C . THR A 1 85 ? -14.780 3.812 12.495 1.00 93.38 85 THR A C 1
ATOM 678 O O . THR A 1 85 ? -13.903 3.727 11.632 1.00 93.38 85 THR A O 1
ATOM 681 N N . LEU A 1 86 ? -15.014 2.833 13.375 1.00 93.19 86 LEU A N 1
ATOM 682 C CA . LEU A 1 86 ? -14.288 1.564 13.409 1.00 93.19 86 LEU A CA 1
ATOM 683 C C . LEU A 1 86 ? -14.445 0.785 12.097 1.00 93.19 86 LEU A C 1
ATOM 685 O O . LEU A 1 86 ? -13.468 0.270 11.553 1.00 93.19 86 LEU A O 1
ATOM 689 N N . ALA A 1 87 ? -15.670 0.717 11.573 1.00 91.50 87 ALA A N 1
ATOM 690 C CA . ALA A 1 87 ? -15.982 0.021 10.334 1.00 91.50 87 ALA A CA 1
ATOM 691 C C . ALA A 1 87 ? -15.243 0.617 9.129 1.00 91.50 87 ALA A C 1
ATOM 693 O O . ALA A 1 87 ? -14.716 -0.142 8.311 1.00 91.50 87 ALA A O 1
ATOM 694 N N . ILE A 1 88 ? -15.189 1.949 9.025 1.00 92.50 88 ILE A N 1
ATOM 695 C CA . ILE A 1 88 ? -14.456 2.665 7.971 1.00 92.50 88 ILE A CA 1
ATOM 696 C C . ILE A 1 88 ? -12.958 2.378 8.085 1.00 92.50 88 ILE A C 1
ATOM 698 O O . ILE A 1 88 ? -12.345 1.973 7.096 1.00 92.50 88 ILE A O 1
ATOM 702 N N . TYR A 1 89 ? -12.390 2.511 9.289 1.00 92.81 89 TYR A N 1
ATOM 703 C CA . TYR A 1 89 ? -10.976 2.227 9.534 1.00 92.81 89 TYR A CA 1
ATOM 704 C C . TYR A 1 89 ? -10.610 0.785 9.159 1.00 92.81 89 TYR A C 1
ATOM 706 O O . TYR A 1 89 ? -9.693 0.556 8.367 1.00 92.81 89 TYR A O 1
ATOM 714 N N . PHE A 1 90 ? -11.370 -0.195 9.660 1.00 91.69 90 PHE A N 1
ATOM 715 C CA . PHE A 1 90 ? -11.112 -1.606 9.387 1.00 91.69 90 PHE A CA 1
ATOM 716 C C . PHE A 1 90 ? -11.224 -1.932 7.897 1.00 91.69 90 PHE A C 1
ATOM 718 O O . PHE A 1 90 ? -10.336 -2.579 7.345 1.00 91.69 90 PHE A O 1
ATOM 725 N N . ARG A 1 91 ? -12.287 -1.471 7.218 1.00 90.12 91 ARG A N 1
ATOM 726 C CA . ARG A 1 91 ? -12.472 -1.724 5.779 1.00 90.12 91 ARG A CA 1
ATOM 727 C C . ARG A 1 91 ? -11.366 -1.088 4.948 1.00 90.12 91 ARG A C 1
ATOM 729 O O . ARG A 1 91 ? -10.877 -1.736 4.025 1.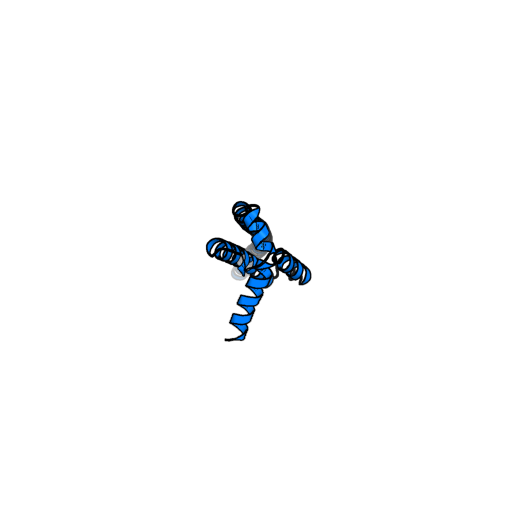00 90.12 91 ARG A O 1
ATOM 736 N N . GLY A 1 92 ? -10.969 0.141 5.270 1.00 92.12 92 GLY A N 1
ATOM 737 C CA . GLY A 1 92 ? -9.895 0.837 4.568 1.00 92.12 92 GLY A CA 1
ATOM 738 C C . GLY A 1 92 ? -8.566 0.094 4.689 1.00 92.12 92 GLY A C 1
ATOM 739 O O . GLY A 1 92 ? -7.953 -0.252 3.679 1.00 92.12 92 GLY A O 1
ATOM 740 N N . MET A 1 93 ? -8.176 -0.256 5.916 1.00 91.38 93 MET A N 1
ATOM 741 C CA . MET A 1 93 ? -6.936 -0.989 6.168 1.00 91.38 93 MET A CA 1
ATOM 742 C C . MET A 1 93 ? -6.958 -2.401 5.570 1.00 91.38 93 MET A C 1
ATOM 744 O O . MET A 1 93 ? -5.977 -2.820 4.958 1.00 91.38 93 MET A O 1
ATOM 748 N N . ALA A 1 94 ? -8.073 -3.127 5.697 1.00 89.88 94 ALA A N 1
ATOM 749 C CA . ALA A 1 94 ? -8.219 -4.462 5.122 1.00 89.88 94 ALA A CA 1
ATOM 750 C C . ALA A 1 94 ? -8.170 -4.432 3.586 1.00 89.88 94 ALA A C 1
ATOM 752 O O . ALA A 1 94 ? -7.531 -5.292 2.980 1.00 89.88 94 ALA A O 1
ATOM 753 N N . THR A 1 95 ? -8.792 -3.431 2.951 1.00 90.12 95 THR A N 1
ATOM 754 C CA . THR A 1 95 ? -8.747 -3.249 1.489 1.00 90.12 95 THR A CA 1
ATOM 755 C C . THR A 1 95 ? -7.326 -2.967 1.021 1.00 90.12 95 THR A C 1
ATOM 757 O O . THR A 1 95 ? -6.882 -3.570 0.043 1.00 90.12 95 THR A O 1
ATOM 760 N N . LEU A 1 96 ? -6.591 -2.109 1.738 1.00 91.12 96 LEU A N 1
ATOM 761 C CA . LEU A 1 96 ? -5.197 -1.809 1.424 1.00 91.12 96 LEU A CA 1
ATOM 762 C C . LEU A 1 96 ? -4.333 -3.075 1.500 1.00 91.12 96 LEU A C 1
ATOM 764 O O . LEU A 1 96 ? -3.703 -3.441 0.512 1.00 91.12 96 LEU A O 1
ATOM 768 N N . THR A 1 97 ? -4.387 -3.798 2.622 1.00 90.12 97 THR A N 1
ATOM 769 C CA . THR A 1 97 ? -3.601 -5.026 2.826 1.00 90.12 97 THR A CA 1
ATOM 770 C C . THR A 1 97 ? -3.971 -6.128 1.824 1.00 90.12 97 THR A C 1
ATOM 772 O O . THR A 1 97 ? -3.095 -6.816 1.306 1.00 90.12 97 THR A O 1
ATOM 775 N N . THR A 1 98 ? -5.258 -6.283 1.491 1.00 89.38 98 THR A N 1
ATOM 776 C CA . THR A 1 98 ? -5.712 -7.257 0.477 1.00 89.38 98 THR A CA 1
ATOM 777 C C . THR A 1 98 ? -5.243 -6.871 -0.925 1.00 89.38 98 THR A C 1
ATOM 779 O O . THR A 1 98 ? -4.894 -7.735 -1.730 1.00 89.38 98 THR A O 1
ATOM 782 N N . THR A 1 99 ? -5.219 -5.573 -1.231 1.00 89.44 99 THR A N 1
ATOM 783 C CA . THR A 1 99 ? -4.728 -5.073 -2.519 1.00 89.44 99 THR A CA 1
ATOM 784 C C . THR A 1 99 ? -3.227 -5.290 -2.647 1.00 89.44 99 THR A C 1
ATOM 786 O O . THR A 1 99 ? -2.784 -5.772 -3.684 1.00 89.44 99 THR A O 1
ATOM 789 N N . GLU A 1 100 ? -2.455 -5.007 -1.594 1.00 89.12 100 GLU A N 1
ATOM 790 C CA . GLU A 1 100 ? -1.022 -5.314 -1.553 1.00 89.12 100 GLU A CA 1
ATOM 791 C C . GLU A 1 100 ? -0.767 -6.813 -1.780 1.00 89.12 100 GLU A C 1
ATOM 793 O O . GLU A 1 100 ? 0.071 -7.152 -2.614 1.00 89.12 100 GLU A O 1
ATOM 798 N N . TRP A 1 101 ? -1.548 -7.694 -1.134 1.00 89.19 101 TRP A N 1
ATOM 799 C CA . TRP A 1 101 ? -1.462 -9.148 -1.329 1.00 89.19 101 TRP A CA 1
ATOM 800 C C . TRP A 1 101 ? -1.710 -9.551 -2.782 1.00 89.19 101 TRP A C 1
ATOM 802 O O . TRP A 1 101 ? -0.920 -10.289 -3.363 1.00 89.19 101 TRP A O 1
ATOM 812 N N . ARG A 1 102 ? -2.783 -9.032 -3.392 1.00 88.75 102 ARG A N 1
ATOM 813 C CA . ARG A 1 102 ? -3.134 -9.329 -4.790 1.00 88.75 102 ARG A CA 1
ATOM 814 C C . ARG A 1 102 ? -2.071 -8.852 -5.782 1.00 88.75 102 ARG A C 1
ATOM 816 O O . ARG A 1 102 ? -1.946 -9.431 -6.852 1.00 88.75 102 ARG A O 1
ATOM 823 N N . LEU A 1 103 ? -1.352 -7.784 -5.445 1.00 89.38 103 LEU A N 1
ATOM 824 C CA . LEU A 1 103 ? -0.254 -7.249 -6.250 1.00 89.38 103 LEU A CA 1
ATOM 825 C C . LEU A 1 103 ? 1.093 -7.918 -5.937 1.00 89.38 103 LEU A C 1
ATOM 827 O O . LEU A 1 103 ? 2.115 -7.453 -6.430 1.00 89.38 103 LEU A O 1
ATOM 831 N N . GLU A 1 104 ? 1.107 -8.957 -5.094 1.00 89.06 104 GLU A N 1
ATOM 832 C CA . GLU A 1 104 ? 2.311 -9.675 -4.660 1.00 89.06 104 GLU A CA 1
ATOM 833 C C . GLU A 1 104 ? 3.410 -8.744 -4.124 1.00 89.06 104 GLU A C 1
ATOM 835 O O . GLU A 1 104 ? 4.608 -9.037 -4.222 1.00 89.06 104 GLU A O 1
ATOM 840 N N . ARG A 1 105 ? 3.024 -7.616 -3.503 1.00 83.75 105 ARG A N 1
ATOM 841 C CA . ARG A 1 105 ? 4.012 -6.688 -2.937 1.00 83.75 105 ARG A CA 1
ATOM 842 C C . ARG A 1 105 ? 4.858 -7.417 -1.894 1.00 83.75 105 ARG A C 1
ATOM 844 O O . ARG A 1 105 ? 4.399 -8.359 -1.242 1.00 83.75 105 ARG A O 1
ATOM 851 N N . VAL A 1 106 ? 6.108 -6.984 -1.733 1.00 84.00 106 VAL A N 1
ATOM 852 C CA . VAL A 1 106 ? 7.072 -7.635 -0.823 1.00 84.00 106 VAL A CA 1
ATOM 853 C C . VAL A 1 106 ? 7.294 -9.120 -1.189 1.00 84.00 106 VAL A C 1
ATOM 855 O O . VAL A 1 106 ? 7.473 -9.975 -0.323 1.00 84.00 106 VAL A O 1
ATOM 858 N N . GLY A 1 107 ? 7.240 -9.442 -2.487 1.00 83.88 107 GLY A N 1
ATOM 859 C CA . GLY A 1 107 ? 7.472 -10.793 -3.007 1.00 83.88 107 GLY A CA 1
ATOM 860 C C . GLY A 1 107 ? 6.405 -11.809 -2.595 1.00 83.88 107 GLY A C 1
ATOM 861 O O . GLY A 1 107 ? 6.720 -12.985 -2.436 1.00 83.88 107 GLY A O 1
ATOM 862 N N . GLY A 1 108 ? 5.174 -11.354 -2.336 1.00 85.31 108 GLY A N 1
ATOM 863 C CA . GLY A 1 108 ? 4.069 -12.226 -1.932 1.00 85.31 108 GLY A CA 1
ATOM 864 C C . GLY A 1 108 ? 4.287 -12.941 -0.593 1.00 85.31 108 GLY A C 1
ATOM 865 O O . GLY A 1 108 ? 3.690 -13.988 -0.366 1.00 85.31 108 GLY A O 1
ATOM 866 N N . ASN A 1 109 ? 5.143 -12.414 0.296 1.00 88.62 109 ASN A N 1
ATOM 867 C CA . ASN A 1 109 ? 5.498 -13.070 1.559 1.00 88.62 109 ASN A CA 1
ATOM 868 C C . ASN A 1 109 ? 4.275 -13.239 2.489 1.00 88.62 109 ASN A C 1
ATOM 870 O O . ASN A 1 109 ? 3.851 -12.257 3.103 1.00 88.62 109 ASN A O 1
ATOM 874 N N . PRO A 1 110 ? 3.752 -14.464 2.703 1.00 89.19 110 PRO A N 1
ATOM 875 C CA . PRO A 1 110 ? 2.538 -14.673 3.492 1.00 89.19 110 PRO A CA 1
ATOM 876 C C . PRO A 1 110 ? 2.663 -14.212 4.949 1.00 89.19 110 PRO A C 1
ATOM 878 O O . PRO A 1 110 ? 1.681 -13.759 5.535 1.00 89.19 110 PRO A O 1
ATOM 881 N N . GLU A 1 111 ? 3.858 -14.292 5.539 1.00 90.19 111 GLU A N 1
ATOM 882 C CA . GLU A 1 111 ? 4.090 -13.893 6.932 1.00 90.19 111 GLU A CA 1
ATOM 883 C C . GLU A 1 111 ? 3.983 -12.377 7.118 1.00 90.19 111 GLU A C 1
ATOM 885 O O . GLU A 1 111 ? 3.438 -11.915 8.122 1.00 90.19 111 GLU A O 1
ATOM 890 N N . TYR A 1 112 ? 4.406 -11.597 6.117 1.00 88.38 112 TYR A N 1
ATOM 891 C CA . TYR A 1 112 ? 4.212 -10.147 6.117 1.00 88.38 112 TYR A CA 1
ATOM 892 C C . TYR A 1 112 ? 2.722 -9.792 6.178 1.00 88.38 112 TYR A C 1
ATOM 894 O O . TYR A 1 112 ? 2.304 -8.975 7.000 1.00 88.38 112 TYR A O 1
ATOM 902 N N . TYR A 1 113 ? 1.900 -10.449 5.358 1.00 86.50 113 TYR A N 1
ATOM 903 C CA . TYR A 1 113 ? 0.464 -10.178 5.311 1.00 86.50 113 TYR A CA 1
ATOM 904 C C . TYR A 1 113 ? -0.268 -10.674 6.552 1.00 86.50 113 TYR A C 1
ATOM 906 O O . TYR A 1 113 ? -1.136 -9.965 7.061 1.00 86.50 113 TYR A O 1
ATOM 914 N N . LYS A 1 114 ? 0.114 -11.836 7.097 1.00 88.06 114 LYS A N 1
ATOM 915 C CA . LYS A 1 114 ? -0.390 -12.301 8.398 1.00 88.06 114 LYS A CA 1
ATOM 916 C C . LYS A 1 114 ? -0.095 -11.282 9.492 1.00 88.06 114 LYS A C 1
ATOM 918 O O . LYS A 1 114 ? -0.996 -10.934 10.249 1.00 88.06 114 LYS A O 1
ATOM 923 N N . PHE A 1 115 ? 1.133 -10.768 9.550 1.00 89.06 115 PHE A N 1
ATOM 924 C CA . PHE A 1 115 ? 1.501 -9.728 10.506 1.00 89.06 115 PHE A CA 1
ATOM 925 C C . PHE A 1 115 ? 0.687 -8.444 10.294 1.00 89.06 115 PHE A C 1
ATOM 927 O O . PHE A 1 115 ? 0.129 -7.910 11.252 1.00 89.06 115 PHE A O 1
ATOM 934 N N . ALA A 1 116 ? 0.555 -7.980 9.048 1.00 86.88 116 ALA A N 1
ATOM 935 C CA . ALA A 1 116 ? -0.205 -6.778 8.714 1.00 86.88 116 ALA A CA 1
ATOM 936 C C . ALA A 1 116 ? -1.688 -6.895 9.098 1.00 86.88 116 ALA A C 1
ATOM 938 O O . ALA A 1 116 ? -2.248 -5.941 9.636 1.00 86.88 116 ALA A O 1
ATOM 939 N N . PHE A 1 117 ? -2.313 -8.055 8.869 1.00 86.56 117 PHE A N 1
ATOM 940 C CA . PHE A 1 117 ? -3.684 -8.324 9.303 1.00 86.56 117 PHE A CA 1
ATOM 941 C C . PHE A 1 117 ? -3.797 -8.450 10.821 1.00 86.56 117 PHE A C 1
ATOM 943 O O . PHE A 1 117 ? -4.688 -7.838 11.401 1.00 86.56 117 PHE A O 1
ATOM 950 N N . ASN A 1 118 ? -2.888 -9.172 11.481 1.00 87.00 118 ASN A N 1
ATOM 951 C CA . ASN A 1 118 ? -2.873 -9.291 12.943 1.00 87.00 118 ASN A CA 1
ATOM 952 C C . ASN A 1 118 ? -2.753 -7.923 13.623 1.00 87.00 118 ASN A C 1
ATOM 954 O O . ASN A 1 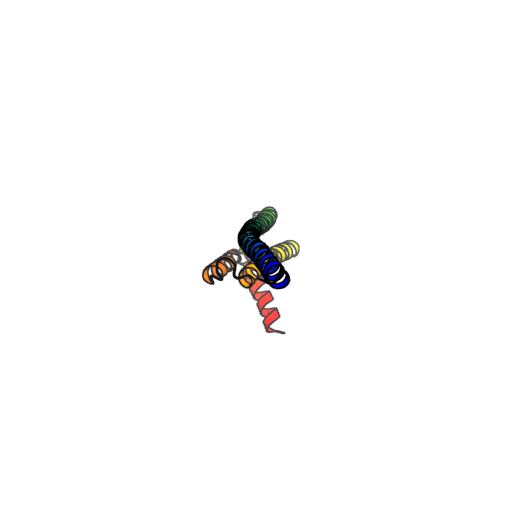118 ? -3.439 -7.666 14.608 1.00 87.00 118 ASN A O 1
ATOM 958 N N . ALA A 1 119 ? -1.962 -7.015 13.049 1.00 85.81 119 ALA A N 1
ATOM 959 C CA . ALA A 1 119 ? -1.827 -5.643 13.528 1.00 85.81 119 ALA A CA 1
ATOM 960 C C . ALA A 1 119 ? -3.112 -4.800 13.393 1.00 85.81 119 ALA A C 1
ATOM 962 O O . ALA A 1 119 ? -3.163 -3.704 13.942 1.00 85.81 119 ALA A O 1
ATOM 963 N N . LEU A 1 120 ? -4.144 -5.267 12.677 1.00 85.56 120 LEU A N 1
ATOM 964 C CA . LEU A 1 120 ? -5.462 -4.620 12.662 1.00 85.56 120 LEU A CA 1
ATOM 965 C C . LEU A 1 120 ? -6.318 -5.024 13.861 1.00 85.56 120 LEU A C 1
ATOM 967 O O . LEU A 1 120 ? -7.189 -4.262 14.261 1.00 85.56 120 LEU A O 1
ATOM 971 N N . PHE A 1 121 ? -6.084 -6.198 14.445 1.00 86.75 121 PHE A N 1
ATOM 972 C CA . PHE A 1 121 ? -6.902 -6.758 15.522 1.00 86.75 121 PHE A CA 1
ATOM 973 C C . PHE A 1 121 ? -6.392 -6.364 16.914 1.00 86.75 121 PHE A C 1
ATOM 975 O O . PHE A 1 121 ? -6.360 -7.192 17.821 1.00 86.75 121 PHE A O 1
ATOM 982 N N . THR A 1 122 ? -5.983 -5.105 17.095 1.00 84.62 122 THR A N 1
ATOM 983 C CA . THR A 1 122 ? -5.458 -4.620 18.384 1.00 84.62 122 THR A CA 1
ATOM 984 C C . THR A 1 122 ? -6.532 -4.506 19.460 1.00 84.62 122 THR A C 1
ATOM 986 O O . THR A 1 122 ? -6.248 -4.759 20.625 1.00 84.62 122 THR A O 1
ATOM 989 N N . HIS A 1 123 ? -7.763 -4.167 19.069 1.00 89.62 123 HIS A N 1
ATOM 990 C CA . HIS A 1 123 ? -8.883 -3.960 19.985 1.00 89.62 123 HIS A CA 1
ATOM 991 C C . HIS A 1 123 ? -9.949 -5.041 19.820 1.00 89.62 123 HIS A C 1
ATOM 993 O O . HIS A 1 123 ? -10.244 -5.499 18.707 1.00 89.62 123 HIS A O 1
ATOM 999 N N . LYS A 1 124 ? -10.600 -5.401 20.929 1.00 92.94 124 LYS A N 1
ATOM 1000 C CA . LYS A 1 124 ? -11.662 -6.415 20.948 1.00 92.94 124 LYS A CA 1
ATOM 1001 C C . LYS A 1 124 ? -12.826 -6.057 20.023 1.00 92.94 124 LYS A C 1
ATOM 1003 O O . LYS A 1 124 ? -13.333 -6.935 19.328 1.00 92.94 124 LYS A O 1
ATOM 1008 N N . ALA A 1 125 ? -13.209 -4.781 19.946 1.00 92.88 125 ALA A N 1
ATOM 1009 C CA . ALA A 1 125 ? -14.281 -4.338 19.060 1.00 92.88 125 ALA A CA 1
ATOM 1010 C C . ALA A 1 125 ? -14.004 -4.638 17.576 1.00 92.88 125 ALA A C 1
ATOM 1012 O O . ALA A 1 125 ? -14.928 -4.984 16.841 1.00 92.88 125 ALA A O 1
ATOM 1013 N N . ILE A 1 126 ? -12.741 -4.575 17.132 1.00 90.38 126 ILE A N 1
ATOM 1014 C CA . ILE A 1 126 ? -12.361 -4.903 15.747 1.00 90.38 126 ILE A CA 1
ATOM 1015 C C . ILE A 1 126 ? -12.535 -6.399 15.486 1.00 90.38 126 ILE A C 1
ATOM 1017 O O . ILE A 1 126 ? -13.061 -6.805 14.449 1.00 90.38 126 ILE A O 1
ATOM 1021 N N . LEU A 1 127 ? -12.121 -7.225 16.446 1.00 90.75 127 LEU A N 1
ATOM 1022 C CA . LEU A 1 127 ? -12.282 -8.673 16.382 1.00 90.75 127 LEU A CA 1
ATOM 1023 C C . LEU A 1 127 ? -13.766 -9.073 16.354 1.00 90.75 127 LEU A C 1
ATOM 1025 O O . LEU A 1 127 ? -14.161 -9.935 15.565 1.00 90.75 127 LEU A O 1
ATOM 1029 N N . ASP A 1 128 ? -14.591 -8.439 17.186 1.00 92.56 128 ASP A N 1
ATOM 1030 C CA . ASP A 1 128 ? -16.038 -8.661 17.218 1.00 92.56 128 ASP A CA 1
ATOM 1031 C C . ASP A 1 128 ? -16.692 -8.244 15.893 1.00 92.56 128 ASP A C 1
ATOM 1033 O O . ASP A 1 128 ? -17.442 -9.028 15.305 1.00 92.56 128 ASP A O 1
ATOM 1037 N N . TYR A 1 129 ? -16.328 -7.075 15.358 1.00 91.19 129 TYR A N 1
ATOM 1038 C CA . TYR A 1 129 ? -16.801 -6.596 14.057 1.00 91.19 129 TYR A CA 1
ATOM 1039 C C . TYR A 1 129 ? -16.433 -7.547 12.914 1.00 91.19 129 TYR A C 1
ATOM 1041 O O . TYR A 1 129 ? -17.276 -7.892 12.081 1.00 91.19 129 TYR A O 1
ATOM 1049 N N . TYR A 1 130 ? -15.195 -8.042 12.898 1.00 88.50 130 TYR A N 1
ATOM 1050 C CA . TYR A 1 130 ? -14.758 -9.020 11.907 1.00 88.50 130 TYR A CA 1
ATOM 1051 C C . TYR A 1 130 ? -15.550 -10.330 11.991 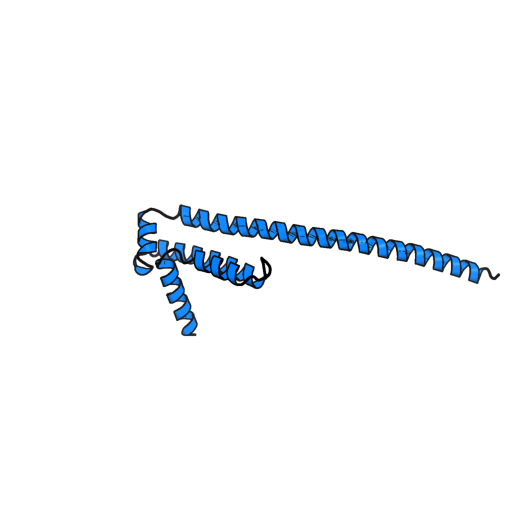1.00 88.50 130 TYR A C 1
ATOM 1053 O O . TYR A 1 130 ? -15.982 -10.855 10.962 1.00 88.50 130 TYR A O 1
ATOM 1061 N N . LYS A 1 131 ? -15.813 -10.834 13.204 1.00 88.38 131 LYS A N 1
ATOM 1062 C CA . LYS A 1 131 ? -16.652 -12.026 13.406 1.00 88.38 131 LYS A CA 1
ATOM 1063 C C . LYS A 1 131 ? -18.084 -11.805 12.926 1.00 88.38 131 LYS A C 1
ATOM 1065 O O . LYS A 1 131 ? -18.672 -12.720 12.349 1.00 88.38 131 LYS A O 1
ATOM 1070 N N . GLU A 1 132 ? -18.658 -10.625 13.150 1.00 87.88 132 GLU A N 1
ATOM 1071 C CA . GLU A 1 132 ? -20.000 -10.298 12.658 1.00 87.88 132 GLU A CA 1
ATOM 1072 C C . GLU A 1 132 ? -20.068 -10.249 11.132 1.00 87.88 132 GLU A C 1
ATOM 1074 O O . GLU A 1 132 ? -20.997 -10.812 10.548 1.00 87.88 132 GLU A O 1
ATOM 1079 N N . ILE A 1 133 ? -19.077 -9.642 10.473 1.00 81.75 133 ILE A N 1
ATOM 1080 C CA . ILE A 1 133 ? -18.994 -9.640 9.008 1.00 81.75 133 ILE A CA 1
ATOM 1081 C C . ILE A 1 133 ? -18.810 -11.062 8.468 1.00 81.75 133 ILE A C 1
ATOM 1083 O O . ILE A 1 133 ? -19.547 -11.473 7.573 1.00 81.75 133 ILE A O 1
ATOM 1087 N N . GLY A 1 134 ? -17.871 -11.835 9.021 1.00 69.00 134 GLY A N 1
ATOM 1088 C CA . GLY A 1 134 ? -17.619 -13.213 8.587 1.00 69.00 134 GLY A CA 1
ATOM 1089 C C . GLY A 1 134 ? -18.866 -14.098 8.695 1.00 69.00 134 GLY A C 1
ATOM 1090 O O . GLY A 1 134 ? -19.173 -14.857 7.779 1.00 69.00 134 GLY A O 1
ATOM 10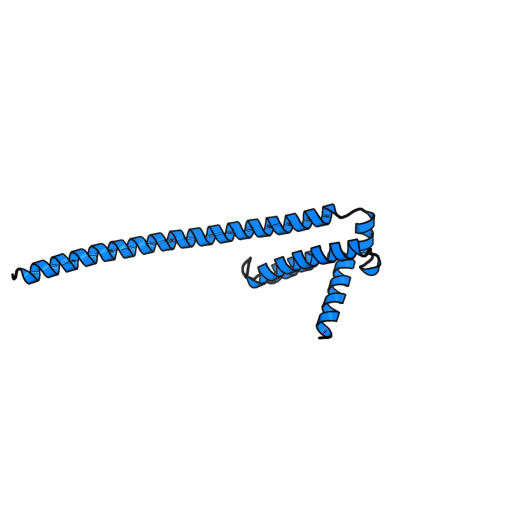91 N N . ARG A 1 135 ? -19.656 -13.929 9.765 1.00 60.38 135 ARG A N 1
ATOM 1092 C CA . ARG A 1 135 ? -20.951 -14.613 9.943 1.00 60.38 135 ARG A CA 1
ATOM 1093 C C . ARG A 1 135 ? -22.022 -14.191 8.938 1.00 60.38 135 ARG A C 1
ATOM 1095 O O . ARG A 1 135 ? -22.941 -14.967 8.690 1.00 60.38 135 ARG A O 1
ATOM 1102 N N . LYS A 1 136 ? -21.959 -12.969 8.400 1.00 66.19 136 LYS A N 1
ATOM 1103 C CA . LYS A 1 136 ? -22.866 -12.528 7.328 1.00 66.19 136 LYS A CA 1
ATOM 1104 C C . LYS A 1 136 ? -22.500 -13.184 5.999 1.00 66.19 136 LYS A C 1
ATOM 1106 O O . LYS A 1 136 ? -23.402 -13.586 5.277 1.00 66.19 136 LYS A O 1
ATOM 1111 N N . PHE A 1 137 ? -21.209 -13.363 5.717 1.00 51.06 137 PHE A N 1
ATOM 1112 C CA . PHE A 1 137 ? -20.754 -14.072 4.518 1.00 51.06 137 PHE A CA 1
ATOM 1113 C C . PHE A 1 137 ? -21.061 -15.572 4.545 1.00 51.06 137 PHE A C 1
ATOM 1115 O O . PHE A 1 137 ? -21.388 -16.128 3.510 1.00 51.06 137 PHE A O 1
ATOM 1122 N N . SER A 1 138 ? -21.027 -16.228 5.709 1.00 46.16 138 SER A N 1
ATOM 1123 C CA . SER A 1 138 ? -21.337 -17.664 5.821 1.00 46.16 138 SER A CA 1
ATOM 1124 C C . SER A 1 138 ? -22.830 -18.012 5.711 1.00 46.16 138 SER A C 1
ATOM 1126 O O . SER A 1 138 ? -23.193 -19.175 5.866 1.00 46.16 138 SER A O 1
ATOM 1128 N N . LYS A 1 139 ? -23.707 -17.010 5.577 1.00 44.66 139 LYS A N 1
ATOM 1129 C CA . LYS A 1 139 ? -25.167 -17.173 5.461 1.00 44.66 139 LYS A CA 1
ATOM 1130 C C . LYS A 1 139 ? -25.707 -16.840 4.063 1.00 44.66 139 LYS A C 1
ATOM 1132 O O . LYS A 1 139 ? -26.920 -16.905 3.877 1.00 44.66 139 LYS A O 1
ATOM 1137 N N . LEU A 1 140 ? -24.830 -16.449 3.139 1.00 44.12 140 LEU A N 1
ATOM 1138 C CA . LEU A 1 140 ? -25.102 -16.315 1.705 1.00 44.12 140 LEU A CA 1
ATOM 1139 C C . LEU A 1 140 ? -24.700 -17.613 1.003 1.00 44.12 140 LEU A C 1
ATOM 1141 O O . LEU A 1 140 ? -25.401 -17.971 0.035 1.00 44.12 140 LEU A O 1
#

Radius of gyration: 28.85 Å; chains: 1; bounding box: 56×29×90 Å

Secondary structure (DSSP, 8-state):
--HHHHHHHHHHHHHHHHHHHHHHHHHHHHHHHHHHHHHHHHHHHHHHHHHHHHHHHHHHHH--HHHHHHHHH-GGGS-HHHHHHHHHHHHHHHHHHHHHHHTTGGGG-HHHHHHHHHTT--SHHHHHHHHHHHHHHTT-

Sequence (140 aa):
MDIVVIAQLVTGLATLVVASILIWQMTIQKKTLDVAHKDADNDFSVQIISERNAMRRWFVDKLNPDFEKRLDSGLKDLSEFESNTLAIYFRGMATLTTTEWRLERVGGNPEYYKFAFNALFTHKAILDYYKEIGRKFSKL